Protein AF-A0A227J5S4-F1 (afdb_monomer_lite)

InterPro domains:
  IPR001633 EAL domain [PS50883] (60-110)
  IPR035919 EAL domain superfamily [G3DSA:3.20.20.450] (59-110)
  IPR035919 EAL domain superfamily [SSF141868] (64-110)

Structure (mmCIF, N/CA/C/O backbone):
data_AF-A0A227J5S4-F1
#
_entry.id   AF-A0A227J5S4-F1
#
loop_
_atom_site.group_PDB
_atom_site.id
_atom_site.type_symbol
_atom_site.label_atom_id
_atom_site.label_alt_id
_atom_site.label_comp_id
_atom_site.label_asym_id
_atom_site.label_entity_id
_atom_site.label_seq_id
_atom_site.pdbx_PDB_ins_code
_atom_site.Cartn_x
_atom_site.Cartn_y
_atom_site.Cartn_z
_atom_site.occupancy
_atom_site.B_iso_or_equiv
_atom_site.auth_seq_id
_atom_site.auth_comp_id
_atom_site.auth_asym_id
_atom_site.auth_atom_id
_atom_site.pdbx_PDB_model_num
ATOM 1 N N . GLU A 1 1 ? 28.861 -34.594 6.140 1.00 56.41 1 GLU A N 1
ATOM 2 C CA . GLU A 1 1 ? 28.699 -33.138 6.307 1.00 56.41 1 GLU A CA 1
ATOM 3 C C . GLU A 1 1 ? 27.246 -32.802 6.022 1.00 56.41 1 GLU A C 1
ATOM 5 O O . GLU A 1 1 ? 26.774 -33.111 4.934 1.00 56.41 1 GLU A O 1
ATOM 10 N N . GLU A 1 2 ? 26.506 -32.303 7.011 1.00 59.28 2 GLU A N 1
ATOM 11 C CA . GLU A 1 2 ? 25.131 -31.840 6.790 1.00 59.28 2 GLU A CA 1
ATOM 12 C C . GLU A 1 2 ? 25.182 -30.465 6.119 1.00 59.28 2 GLU A C 1
ATOM 14 O O . GLU A 1 2 ? 25.738 -29.514 6.669 1.00 59.28 2 GLU A O 1
ATOM 19 N N . GLY A 1 3 ? 24.655 -30.371 4.898 1.00 72.00 3 GLY A N 1
ATOM 20 C CA . GLY A 1 3 ? 24.579 -29.110 4.168 1.00 72.00 3 GLY A CA 1
ATOM 21 C C . GLY A 1 3 ? 23.604 -28.144 4.841 1.00 72.00 3 GLY A C 1
ATOM 22 O O . GLY A 1 3 ? 22.475 -28.513 5.160 1.00 72.00 3 GLY A O 1
ATOM 23 N N . GLN A 1 4 ? 24.027 -26.897 5.035 1.00 66.19 4 GLN A N 1
ATOM 24 C CA . GLN A 1 4 ? 23.171 -25.827 5.541 1.00 66.19 4 GLN A CA 1
ATOM 25 C C . GLN A 1 4 ? 22.477 -25.102 4.382 1.00 66.19 4 GLN A C 1
ATOM 27 O O . GLN A 1 4 ? 23.121 -24.682 3.419 1.00 66.19 4 GLN A O 1
ATOM 32 N N . TYR A 1 5 ? 21.162 -24.905 4.489 1.00 64.69 5 TYR A N 1
ATOM 33 C CA . TYR A 1 5 ? 20.423 -24.024 3.586 1.00 64.69 5 TYR A CA 1
ATOM 34 C C . TYR A 1 5 ? 20.748 -22.560 3.919 1.00 64.69 5 TYR A C 1
ATOM 36 O O . TYR A 1 5 ? 20.329 -22.049 4.954 1.00 64.69 5 TYR A O 1
ATOM 44 N N . LEU A 1 6 ? 21.473 -21.874 3.029 1.00 70.25 6 LEU A N 1
ATOM 45 C CA . LEU A 1 6 ? 21.892 -20.471 3.197 1.00 70.25 6 LEU A CA 1
ATOM 46 C C . LEU A 1 6 ? 20.798 -19.436 2.861 1.00 70.25 6 LEU A C 1
ATOM 48 O O . LEU A 1 6 ? 21.050 -18.235 2.901 1.00 70.25 6 LEU A O 1
ATOM 52 N N . GLY A 1 7 ? 19.572 -19.865 2.551 1.00 63.34 7 GLY A N 1
ATOM 53 C CA . GLY A 1 7 ? 18.464 -18.947 2.293 1.00 63.34 7 GLY A CA 1
ATOM 54 C C . GLY A 1 7 ? 17.111 -19.646 2.241 1.00 63.34 7 GLY A C 1
ATOM 55 O O . GLY A 1 7 ? 16.871 -20.475 1.371 1.00 63.34 7 GLY A O 1
ATOM 56 N N . SER A 1 8 ? 16.214 -19.288 3.159 1.00 68.94 8 SER A N 1
ATOM 57 C CA . SER A 1 8 ? 14.821 -19.762 3.203 1.00 68.94 8 SER A CA 1
ATOM 58 C C . SER A 1 8 ? 13.824 -18.753 2.621 1.00 68.94 8 SER A C 1
ATOM 60 O O . SER A 1 8 ? 12.641 -19.052 2.494 1.00 68.94 8 SER A O 1
ATOM 62 N N . ASN A 1 9 ? 14.304 -17.564 2.240 1.00 75.25 9 ASN A N 1
ATOM 63 C CA . ASN A 1 9 ? 13.478 -16.390 2.004 1.00 75.25 9 ASN A CA 1
ATOM 64 C C . ASN A 1 9 ? 13.863 -15.667 0.697 1.00 75.25 9 ASN A C 1
ATOM 66 O O . ASN A 1 9 ? 14.445 -14.584 0.728 1.00 75.25 9 ASN A O 1
ATOM 70 N N . ILE A 1 10 ? 13.503 -16.249 -0.452 1.00 85.19 10 ILE A N 1
ATOM 71 C CA . ILE A 1 10 ? 13.722 -15.663 -1.788 1.00 85.19 10 ILE A CA 1
ATOM 72 C C . ILE A 1 10 ? 12.452 -14.950 -2.258 1.00 85.19 10 ILE A C 1
ATOM 74 O O . ILE A 1 10 ? 11.361 -15.509 -2.163 1.00 85.19 10 ILE A O 1
ATOM 78 N N . SER A 1 11 ? 12.590 -13.733 -2.783 1.00 89.75 11 SER A N 1
ATOM 79 C CA . SER A 1 11 ? 11.506 -13.023 -3.470 1.00 89.75 11 SER A CA 1
ATOM 80 C C . SER A 1 11 ? 11.862 -12.780 -4.933 1.00 89.75 11 SER A C 1
ATOM 82 O O . SER A 1 11 ? 13.035 -12.622 -5.266 1.00 89.75 11 SER A O 1
ATOM 84 N N . ILE A 1 12 ? 10.860 -12.806 -5.811 1.00 90.50 12 ILE A N 1
ATOM 85 C CA . ILE A 1 12 ? 11.034 -12.746 -7.264 1.00 90.50 12 ILE A CA 1
ATOM 86 C C . ILE A 1 12 ? 10.110 -11.671 -7.839 1.00 90.50 12 ILE A C 1
ATOM 88 O O . ILE A 1 12 ? 8.899 -11.695 -7.627 1.00 90.50 12 ILE A O 1
ATOM 92 N N . GLY A 1 13 ? 10.684 -10.747 -8.608 1.00 90.75 13 GLY A N 1
ATOM 93 C CA . GLY A 1 13 ? 9.948 -9.774 -9.411 1.00 90.75 13 GLY A CA 1
ATOM 94 C C . GLY A 1 13 ? 10.073 -10.090 -10.895 1.00 90.75 13 GLY A C 1
ATOM 95 O O . GLY A 1 13 ? 11.184 -10.177 -11.412 1.00 90.75 13 GLY A O 1
ATOM 96 N N . LEU A 1 14 ? 8.948 -10.244 -11.587 1.00 90.62 14 LEU A N 1
ATOM 97 C CA . LEU A 1 14 ? 8.904 -10.564 -13.014 1.00 90.62 14 LEU A CA 1
ATOM 98 C C . LEU A 1 14 ? 8.311 -9.398 -13.797 1.00 90.62 14 LEU A C 1
ATOM 100 O O . LEU A 1 14 ? 7.218 -8.952 -13.477 1.00 90.62 14 LEU A O 1
ATOM 104 N N . TYR A 1 15 ? 8.970 -8.947 -14.863 1.00 91.38 15 TYR A N 1
ATOM 105 C CA . TYR A 1 15 ? 8.401 -7.976 -15.804 1.00 91.38 15 TYR A CA 1
ATOM 106 C C . TYR A 1 15 ? 8.321 -8.592 -17.212 1.00 91.38 15 TYR A C 1
ATOM 108 O O . TYR A 1 15 ? 9.241 -8.423 -18.007 1.00 91.38 15 TYR A O 1
ATOM 116 N N . PRO A 1 16 ? 7.261 -9.367 -17.513 1.00 84.81 16 PRO A N 1
ATOM 117 C CA . PRO A 1 16 ? 7.187 -10.155 -18.745 1.00 84.81 16 PRO A CA 1
ATOM 118 C C . PRO A 1 16 ? 6.803 -9.324 -19.976 1.00 84.81 16 PRO A C 1
ATOM 120 O O . PRO A 1 16 ? 7.264 -9.608 -21.077 1.00 84.81 16 PRO A O 1
ATOM 123 N N . CYS A 1 17 ? 5.968 -8.296 -19.803 1.00 82.00 17 CYS A N 1
ATOM 124 C CA . CYS A 1 17 ? 5.475 -7.461 -20.899 1.00 82.00 17 CYS A CA 1
ATOM 125 C C . CYS A 1 17 ? 6.300 -6.179 -21.000 1.00 82.00 17 CYS A C 1
ATOM 127 O O . CYS A 1 17 ? 5.846 -5.096 -20.620 1.00 82.00 17 CYS A O 1
ATOM 129 N N . ILE A 1 18 ? 7.536 -6.329 -21.467 1.00 83.50 18 ILE A N 1
ATOM 130 C CA . ILE A 1 18 ? 8.442 -5.209 -21.703 1.00 83.50 18 ILE A CA 1
ATOM 131 C C . ILE A 1 18 ? 7.874 -4.339 -22.826 1.00 83.50 18 ILE A C 1
ATOM 133 O O . ILE A 1 18 ? 7.601 -4.828 -23.920 1.00 83.50 18 ILE A O 1
ATOM 137 N N . ASP A 1 19 ? 7.708 -3.048 -22.550 1.00 84.44 19 ASP A N 1
ATOM 138 C CA . ASP A 1 19 ? 7.438 -2.066 -23.601 1.00 84.44 19 ASP A CA 1
ATOM 139 C C . ASP A 1 19 ? 8.743 -1.788 -24.371 1.00 84.44 19 ASP A C 1
ATOM 141 O O . ASP A 1 19 ? 9.733 -1.416 -23.729 1.00 84.44 19 ASP A O 1
ATOM 145 N N . PRO A 1 20 ? 8.771 -1.940 -25.708 1.00 84.62 20 PRO A N 1
ATOM 146 C CA . PRO A 1 20 ? 9.940 -1.619 -26.526 1.00 84.62 20 PRO A CA 1
ATOM 147 C C . PRO A 1 20 ? 10.400 -0.160 -26.417 1.00 84.62 20 PRO A C 1
ATOM 149 O O . PRO A 1 20 ? 11.537 0.141 -26.770 1.00 84.62 20 PRO A O 1
ATOM 152 N N . ALA A 1 21 ? 9.534 0.746 -25.952 1.00 90.38 21 ALA A N 1
ATOM 153 C CA . ALA A 1 21 ? 9.884 2.140 -25.716 1.00 90.38 21 ALA A CA 1
ATOM 154 C C . ALA A 1 21 ? 10.723 2.356 -24.441 1.00 90.38 21 ALA A C 1
ATOM 156 O O . ALA A 1 21 ? 11.317 3.424 -24.295 1.00 90.38 21 ALA A O 1
ATOM 157 N N . HIS A 1 22 ? 10.782 1.384 -23.521 1.00 89.19 22 HIS A N 1
ATOM 158 C CA . HIS A 1 22 ? 11.564 1.525 -22.293 1.00 89.19 22 HIS A CA 1
ATOM 159 C C . HIS A 1 22 ? 13.054 1.275 -22.523 1.00 89.19 22 HIS A C 1
ATOM 161 O O . HIS A 1 22 ? 13.459 0.338 -23.213 1.00 89.19 22 HIS A O 1
ATOM 167 N N . SER A 1 23 ? 13.886 2.063 -21.847 1.00 93.44 23 SER A N 1
ATOM 168 C CA . SER A 1 23 ? 15.327 1.802 -21.782 1.00 93.44 23 SER A CA 1
ATOM 169 C C . SER A 1 23 ? 15.647 0.572 -20.918 1.00 93.44 23 SER A C 1
ATOM 171 O O . SER A 1 23 ? 14.857 0.158 -20.064 1.00 93.44 23 SER A O 1
ATOM 173 N N . ALA A 1 24 ? 16.843 -0.001 -21.090 1.00 91.81 24 ALA A N 1
ATOM 174 C CA . ALA A 1 24 ? 17.309 -1.121 -20.267 1.00 91.81 24 ALA A CA 1
ATOM 175 C C . ALA A 1 24 ? 17.277 -0.795 -18.760 1.00 91.81 24 ALA A C 1
ATOM 177 O O . ALA A 1 24 ? 16.842 -1.621 -17.955 1.00 91.81 24 ALA A O 1
ATOM 178 N N . ASP A 1 25 ? 17.656 0.430 -18.386 1.00 93.06 25 ASP A N 1
ATOM 179 C CA . ASP A 1 25 ? 17.613 0.905 -17.000 1.00 93.06 25 ASP A CA 1
ATOM 180 C C . ASP A 1 25 ? 16.186 0.963 -16.440 1.00 93.06 25 ASP A C 1
ATOM 182 O O . ASP A 1 25 ? 15.946 0.602 -15.285 1.00 93.06 25 ASP A O 1
ATOM 186 N N . GLU A 1 26 ? 15.211 1.383 -17.249 1.00 90.12 26 GLU A N 1
ATOM 187 C CA . GLU A 1 26 ? 13.802 1.412 -16.846 1.00 90.12 26 GLU A CA 1
ATOM 188 C C . GLU A 1 26 ? 13.241 0.006 -16.635 1.00 90.12 26 GLU A C 1
ATOM 190 O O . GLU A 1 26 ? 12.538 -0.236 -15.650 1.00 90.12 26 GLU A O 1
ATOM 195 N N . ILE A 1 27 ? 13.582 -0.931 -17.522 1.00 90.81 27 ILE A N 1
ATOM 196 C CA . ILE A 1 27 ? 13.188 -2.340 -17.412 1.00 90.81 27 ILE A CA 1
ATOM 197 C C . ILE A 1 27 ? 13.746 -2.940 -16.118 1.00 90.81 27 ILE A C 1
ATOM 199 O O . ILE A 1 27 ? 12.994 -3.533 -15.338 1.00 90.81 27 ILE A O 1
ATOM 203 N N . LEU A 1 28 ? 15.041 -2.734 -15.850 1.00 91.12 28 LEU A N 1
ATOM 204 C CA . LEU A 1 28 ? 15.696 -3.203 -14.628 1.00 91.12 28 LEU A CA 1
ATOM 205 C C . LEU A 1 28 ? 15.071 -2.585 -13.376 1.00 91.12 28 LEU A C 1
ATOM 207 O O . LEU A 1 28 ? 14.770 -3.304 -12.423 1.00 91.12 28 LEU A O 1
ATOM 211 N N . ARG A 1 29 ? 14.803 -1.273 -13.383 1.00 89.62 29 ARG A N 1
ATOM 212 C CA . ARG A 1 29 ? 14.115 -0.598 -12.271 1.00 89.62 29 ARG A CA 1
ATOM 213 C C . ARG A 1 29 ? 12.740 -1.193 -12.000 1.00 89.62 29 ARG A C 1
ATOM 215 O O . ARG A 1 29 ? 12.399 -1.399 -10.836 1.00 89.62 29 ARG A O 1
ATOM 222 N N . LYS A 1 30 ? 11.948 -1.466 -13.039 1.00 89.62 30 LYS A N 1
ATOM 223 C CA . LYS A 1 30 ? 10.609 -2.059 -12.893 1.00 89.62 30 LYS A CA 1
ATOM 224 C C . LYS A 1 30 ? 10.679 -3.472 -12.321 1.00 89.62 30 LYS A C 1
ATOM 226 O O . LYS A 1 30 ? 9.954 -3.774 -11.371 1.00 89.62 30 LYS A O 1
ATOM 231 N N . ALA A 1 31 ? 11.584 -4.313 -12.820 1.00 91.06 31 ALA A N 1
ATOM 232 C CA . ALA A 1 31 ? 11.794 -5.660 -12.290 1.00 91.06 31 ALA A CA 1
ATOM 233 C C . ALA A 1 31 ? 12.263 -5.636 -10.821 1.00 91.06 31 ALA A C 1
ATOM 235 O O . ALA A 1 31 ? 11.696 -6.336 -9.981 1.00 91.06 31 ALA A O 1
ATOM 236 N N . ALA A 1 32 ? 13.227 -4.771 -10.487 1.00 90.69 32 ALA A N 1
ATOM 237 C CA . ALA A 1 32 ? 13.743 -4.617 -9.127 1.00 90.69 32 ALA A CA 1
ATOM 238 C C . ALA A 1 32 ? 12.669 -4.123 -8.145 1.00 90.69 32 ALA A C 1
ATOM 240 O O . ALA A 1 32 ? 12.495 -4.718 -7.083 1.00 90.69 32 ALA A O 1
ATOM 241 N N . ARG A 1 33 ? 11.887 -3.099 -8.520 1.00 90.31 33 ARG A N 1
ATOM 242 C CA . ARG A 1 33 ? 10.742 -2.620 -7.723 1.00 90.31 33 ARG A CA 1
ATOM 243 C C . ARG A 1 33 ? 9.723 -3.722 -7.482 1.00 90.31 33 ARG A C 1
ATOM 245 O O . ARG A 1 33 ? 9.256 -3.903 -6.367 1.00 90.31 33 ARG A O 1
ATOM 252 N N . THR A 1 34 ? 9.408 -4.495 -8.512 1.00 91.00 34 THR A N 1
ATOM 253 C CA . THR A 1 34 ? 8.469 -5.617 -8.396 1.00 91.00 34 THR A CA 1
ATOM 254 C C . THR A 1 34 ? 8.995 -6.689 -7.440 1.00 91.00 34 THR A C 1
ATOM 256 O O . THR A 1 34 ? 8.232 -7.239 -6.654 1.00 91.00 34 THR A O 1
ATOM 259 N N . CYS A 1 35 ? 10.305 -6.947 -7.456 1.00 91.69 35 CYS A N 1
ATOM 260 C CA . CYS A 1 35 ? 10.953 -7.886 -6.544 1.00 91.69 35 CYS A CA 1
ATOM 261 C C . CYS A 1 35 ? 10.895 -7.401 -5.089 1.00 91.69 35 CYS A C 1
ATOM 263 O O . CYS A 1 35 ? 10.493 -8.157 -4.207 1.00 91.69 35 CYS A O 1
ATOM 265 N N . GLN A 1 36 ? 11.221 -6.127 -4.851 1.00 90.06 36 GLN A N 1
ATOM 266 C CA . GLN A 1 36 ? 11.112 -5.514 -3.528 1.00 90.06 36 GLN A CA 1
ATOM 267 C C . GLN A 1 36 ? 9.655 -5.496 -3.041 1.00 90.06 36 GLN A C 1
ATOM 269 O O . GLN A 1 36 ? 9.376 -5.846 -1.903 1.00 90.06 36 GLN A O 1
ATOM 274 N N . TYR A 1 37 ? 8.693 -5.186 -3.911 1.00 89.56 37 TYR A N 1
ATOM 275 C CA . TYR A 1 37 ? 7.277 -5.288 -3.561 1.00 89.56 37 TYR A CA 1
ATOM 276 C C . TYR A 1 37 ? 6.906 -6.710 -3.106 1.00 89.56 37 TYR A C 1
ATOM 278 O O . TYR A 1 37 ? 6.205 -6.867 -2.109 1.00 89.56 37 TYR A O 1
ATOM 286 N N . ALA A 1 38 ? 7.420 -7.743 -3.784 1.00 90.31 38 ALA A N 1
ATOM 287 C CA . ALA A 1 38 ? 7.199 -9.144 -3.429 1.00 90.31 38 ALA A CA 1
ATOM 288 C C . ALA A 1 38 ? 7.875 -9.570 -2.111 1.00 90.31 38 ALA A C 1
ATOM 290 O O . ALA A 1 38 ? 7.409 -10.511 -1.476 1.00 90.31 38 ALA A O 1
ATOM 291 N N . SER A 1 39 ? 8.974 -8.934 -1.682 1.00 87.56 39 SER A N 1
ATOM 292 C CA . SER A 1 39 ? 9.577 -9.222 -0.367 1.00 87.56 39 SER A CA 1
ATOM 293 C C . SER A 1 39 ? 8.770 -8.669 0.796 1.00 87.56 39 SER A C 1
ATOM 295 O O . SER A 1 39 ? 8.793 -9.251 1.874 1.00 87.56 39 SER A O 1
ATOM 297 N N . GLU A 1 40 ? 8.033 -7.590 0.557 1.00 85.75 40 GLU A N 1
ATOM 298 C CA . GLU A 1 40 ? 7.175 -6.941 1.551 1.00 85.75 40 GLU A CA 1
ATOM 299 C C . GLU A 1 40 ? 5.805 -7.633 1.676 1.00 85.75 40 GLU A C 1
ATOM 301 O O . GLU A 1 40 ? 5.081 -7.441 2.654 1.00 85.75 40 GLU A O 1
ATOM 306 N N . GLN A 1 41 ? 5.436 -8.481 0.708 1.00 81.25 41 GLN A N 1
ATOM 307 C CA . GLN A 1 41 ? 4.239 -9.312 0.807 1.00 81.25 41 GLN A CA 1
ATOM 308 C C . GLN A 1 41 ? 4.527 -10.579 1.630 1.00 81.25 41 GLN A C 1
ATOM 310 O O . GLN A 1 41 ? 5.322 -11.432 1.247 1.00 81.25 41 GLN A O 1
ATOM 315 N N . ASN A 1 42 ? 3.813 -10.756 2.746 1.00 68.06 42 ASN A N 1
ATOM 316 C CA . ASN A 1 42 ? 4.014 -11.893 3.661 1.00 68.06 42 ASN A CA 1
ATOM 317 C C . ASN A 1 42 ? 3.621 -13.271 3.087 1.00 68.06 42 ASN A C 1
ATOM 319 O O . ASN A 1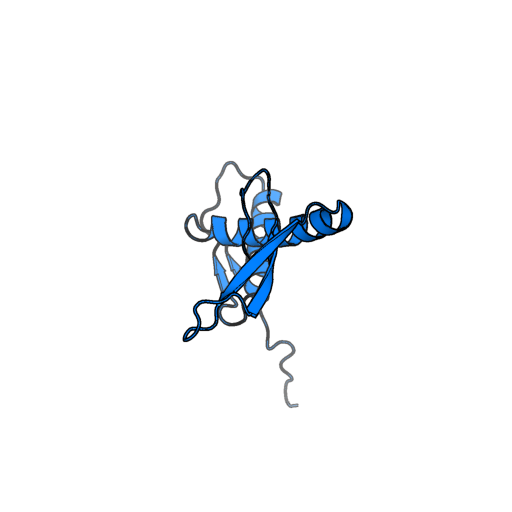 42 ? 4.059 -14.292 3.612 1.00 68.06 42 ASN A O 1
ATOM 323 N N . LYS A 1 43 ? 2.757 -13.325 2.062 1.00 67.06 43 LYS A N 1
ATOM 324 C CA . LYS A 1 43 ? 2.219 -14.585 1.504 1.00 67.06 43 LYS A CA 1
ATOM 325 C C . LYS A 1 43 ? 2.736 -14.895 0.101 1.00 67.06 43 LYS A C 1
ATOM 327 O O . LYS A 1 43 ? 3.054 -16.046 -0.179 1.00 67.06 43 LYS A O 1
ATOM 332 N N . ASP A 1 44 ? 2.873 -13.871 -0.738 1.00 69.25 44 ASP A N 1
ATOM 333 C CA . ASP A 1 44 ? 3.192 -14.016 -2.158 1.00 69.25 44 ASP A CA 1
ATOM 334 C C . ASP A 1 44 ? 4.561 -13.413 -2.463 1.00 69.25 44 ASP A C 1
ATOM 336 O O . ASP A 1 44 ? 4.702 -12.239 -2.800 1.00 69.25 44 ASP A O 1
ATOM 340 N N . ARG A 1 45 ? 5.594 -14.251 -2.368 1.00 82.00 45 ARG A N 1
ATOM 341 C CA . ARG A 1 45 ? 6.988 -13.851 -2.612 1.00 82.00 45 ARG A CA 1
ATOM 342 C C . ARG A 1 45 ? 7.351 -13.744 -4.091 1.00 82.00 45 ARG A C 1
ATOM 344 O O . ARG A 1 45 ? 8.515 -13.558 -4.435 1.00 82.00 45 ARG A O 1
ATOM 351 N N . ILE A 1 46 ? 6.366 -13.869 -4.971 1.00 88.31 46 ILE A N 1
ATOM 352 C CA . ILE A 1 46 ? 6.509 -13.679 -6.409 1.00 88.31 46 ILE A CA 1
ATOM 353 C C . ILE A 1 46 ? 5.514 -12.602 -6.819 1.00 88.31 46 ILE A C 1
ATOM 355 O O . ILE A 1 46 ? 4.311 -12.772 -6.635 1.00 88.31 46 ILE A O 1
ATOM 359 N N . ALA A 1 47 ? 6.004 -11.520 -7.416 1.00 89.19 47 ALA A N 1
ATOM 360 C CA . ALA A 1 47 ? 5.159 -10.499 -8.017 1.00 89.19 47 ALA A CA 1
ATOM 361 C C . ALA A 1 47 ? 5.472 -10.355 -9.504 1.00 89.19 47 ALA A C 1
ATOM 363 O O . ALA A 1 47 ? 6.617 -10.458 -9.946 1.00 89.19 47 ALA A O 1
ATOM 364 N N . ILE A 1 48 ? 4.428 -10.100 -10.286 1.00 89.75 48 ILE A N 1
ATOM 365 C CA . ILE A 1 48 ? 4.519 -9.879 -11.726 1.00 89.75 48 ILE A CA 1
ATOM 366 C C . ILE A 1 48 ? 4.120 -8.434 -11.985 1.00 89.75 48 ILE A C 1
ATOM 368 O O . ILE A 1 48 ? 3.056 -8.014 -11.543 1.00 89.75 48 ILE A O 1
ATOM 372 N N . TYR A 1 49 ? 4.933 -7.685 -12.717 1.00 87.19 49 TYR A N 1
ATOM 373 C CA . TYR A 1 49 ? 4.611 -6.362 -13.226 1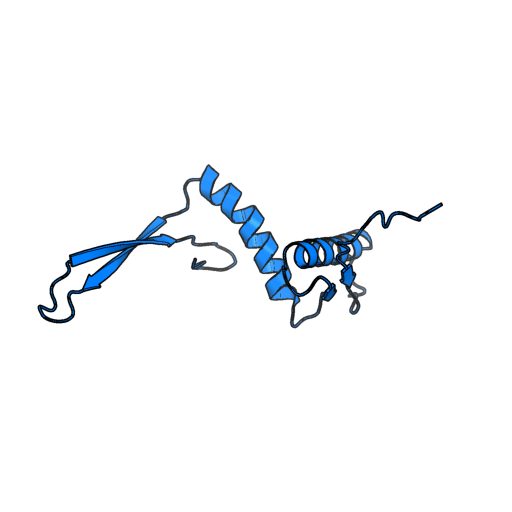.00 87.19 49 TYR A CA 1
ATOM 374 C C . TYR A 1 49 ? 3.790 -6.515 -14.508 1.00 87.19 49 TYR A C 1
ATOM 376 O O . TYR A 1 49 ? 4.312 -6.796 -15.586 1.00 87.19 49 TYR A O 1
ATOM 384 N N . SER A 1 50 ? 2.476 -6.379 -14.369 1.00 85.75 50 SER A N 1
ATOM 385 C CA . SER A 1 50 ? 1.489 -6.472 -15.446 1.00 85.75 50 SER A CA 1
ATOM 386 C C . SER A 1 50 ? 0.540 -5.281 -15.362 1.00 85.75 50 SER A C 1
ATOM 388 O O . SER A 1 50 ? 0.455 -4.663 -14.307 1.00 85.75 50 SER A O 1
ATOM 390 N N . GLN A 1 51 ? -0.251 -4.998 -16.400 1.00 80.25 51 GLN A N 1
ATOM 391 C CA . GLN A 1 51 ? -1.246 -3.912 -16.341 1.00 80.25 51 GLN A CA 1
ATOM 392 C C . GLN A 1 51 ? -2.180 -4.009 -15.119 1.00 80.25 51 GLN A C 1
ATOM 394 O O . GLN A 1 51 ? -2.568 -2.997 -14.545 1.00 80.25 51 GLN A O 1
ATOM 399 N N . ARG A 1 52 ? -2.503 -5.231 -14.674 1.00 81.31 52 ARG A N 1
ATOM 400 C CA . ARG A 1 52 ? -3.385 -5.462 -13.521 1.00 81.31 52 ARG A CA 1
ATOM 401 C C . ARG A 1 52 ? -2.721 -5.143 -12.177 1.00 81.31 52 ARG A C 1
ATOM 403 O O . ARG A 1 52 ? -3.407 -4.761 -11.236 1.00 81.31 52 ARG A O 1
ATOM 410 N N . THR A 1 53 ? -1.411 -5.335 -12.071 1.00 82.50 53 THR A N 1
ATOM 411 C CA . THR A 1 53 ? -0.642 -5.245 -10.815 1.00 82.50 53 THR A CA 1
ATOM 412 C C . THR A 1 53 ? 0.238 -4.001 -10.744 1.00 82.50 53 THR A C 1
ATOM 414 O O . THR A 1 53 ? 0.624 -3.592 -9.653 1.00 82.50 53 THR A O 1
ATOM 417 N N . GLN A 1 54 ? 0.501 -3.365 -11.884 1.00 85.31 54 GLN A N 1
ATOM 418 C CA . GLN A 1 54 ? 1.305 -2.157 -12.025 1.00 85.31 54 GLN A CA 1
ATOM 419 C C . GLN A 1 54 ? 0.834 -1.064 -11.067 1.00 85.31 54 GLN A C 1
ATOM 421 O O . GLN A 1 54 ? 1.629 -0.558 -10.284 1.00 85.31 54 GLN A O 1
ATOM 426 N N . HIS A 1 55 ? -0.469 -0.771 -11.049 1.00 85.06 55 HIS A N 1
ATOM 427 C CA . HIS A 1 55 ? -1.025 0.243 -10.154 1.00 85.06 55 HIS A CA 1
ATOM 428 C C . HIS A 1 55 ? -0.774 -0.056 -8.672 1.00 85.06 55 HIS A C 1
ATOM 430 O O . HIS A 1 55 ? -0.548 0.874 -7.905 1.00 85.06 55 HIS A O 1
ATOM 436 N N . ALA A 1 56 ? -0.801 -1.325 -8.257 1.00 84.62 56 ALA A N 1
ATOM 437 C CA . ALA A 1 56 ? -0.554 -1.701 -6.867 1.00 84.62 56 ALA A CA 1
ATOM 438 C C . ALA A 1 56 ? 0.927 -1.537 -6.493 1.00 84.62 56 ALA A C 1
ATOM 440 O O . ALA A 1 56 ? 1.228 -0.960 -5.449 1.00 84.62 56 ALA A O 1
ATOM 441 N N . VAL A 1 57 ? 1.837 -1.983 -7.367 1.00 85.44 57 VAL A N 1
ATOM 442 C CA . VAL A 1 57 ? 3.291 -1.840 -7.185 1.00 85.44 57 VAL A CA 1
ATOM 443 C C . VAL A 1 57 ? 3.683 -0.362 -7.161 1.00 85.44 57 VAL A C 1
ATOM 445 O O . VAL A 1 57 ? 4.347 0.088 -6.230 1.00 85.44 57 VAL A O 1
ATOM 448 N N . ASP A 1 58 ? 3.229 0.418 -8.143 1.00 87.06 58 ASP A N 1
ATOM 449 C CA . ASP A 1 58 ? 3.555 1.841 -8.246 1.00 87.06 58 ASP A CA 1
ATOM 450 C C . ASP A 1 58 ? 2.964 2.631 -7.064 1.00 87.06 58 ASP A C 1
ATOM 452 O O . ASP A 1 58 ? 3.660 3.452 -6.463 1.00 87.06 58 ASP A O 1
ATOM 456 N N . ARG A 1 59 ? 1.719 2.332 -6.654 1.00 86.56 59 ARG A N 1
ATOM 457 C CA . ARG A 1 59 ? 1.094 2.940 -5.467 1.00 86.56 59 ARG A CA 1
ATOM 458 C C . ARG A 1 59 ? 1.861 2.620 -4.185 1.00 86.56 59 ARG A C 1
ATOM 460 O O . ARG A 1 59 ? 1.993 3.509 -3.349 1.00 86.56 59 ARG A O 1
ATOM 467 N N . TYR A 1 60 ? 2.350 1.391 -4.016 1.00 87.62 60 TYR A N 1
ATOM 468 C CA . TYR A 1 60 ? 3.111 0.995 -2.828 1.00 87.62 60 TYR A CA 1
ATOM 469 C C . TYR A 1 60 ? 4.353 1.877 -2.648 1.00 87.62 60 TYR A C 1
ATOM 471 O O . TYR A 1 60 ? 4.502 2.529 -1.615 1.00 87.62 60 TYR A O 1
ATOM 479 N N . PHE A 1 61 ? 5.181 1.992 -3.690 1.00 86.69 61 PHE A N 1
ATOM 480 C CA . PHE A 1 61 ? 6.384 2.829 -3.645 1.00 86.69 61 PHE A CA 1
ATOM 481 C C . PHE A 1 61 ? 6.072 4.321 -3.558 1.00 86.69 61 PHE A C 1
ATOM 483 O O . PHE A 1 61 ? 6.789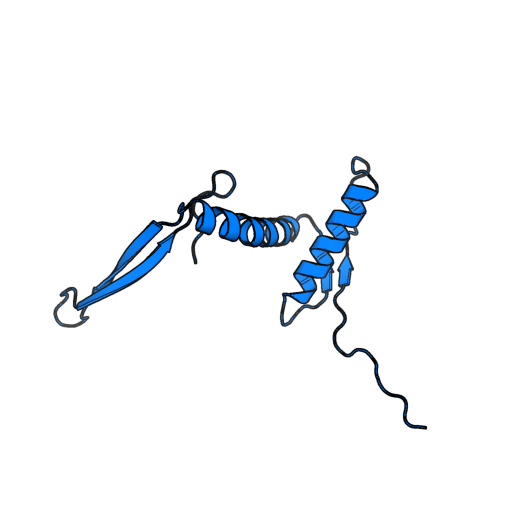 5.061 -2.884 1.00 86.69 61 PHE A O 1
ATOM 490 N N . PHE A 1 62 ? 5.000 4.774 -4.215 1.00 88.81 62 PHE A N 1
ATOM 491 C CA . PHE A 1 62 ? 4.540 6.152 -4.081 1.00 88.81 62 PHE A CA 1
ATOM 492 C C . PHE A 1 62 ? 4.213 6.485 -2.620 1.00 88.81 62 PHE A C 1
ATOM 494 O O . PHE A 1 62 ? 4.643 7.520 -2.110 1.00 88.81 62 PHE A O 1
ATOM 501 N N . ILE A 1 63 ? 3.460 5.614 -1.942 1.00 88.81 63 ILE A N 1
ATOM 502 C CA . ILE A 1 63 ? 3.074 5.820 -0.544 1.00 88.81 63 ILE A CA 1
ATOM 503 C C . ILE A 1 63 ? 4.302 5.777 0.362 1.00 88.81 63 ILE A C 1
ATOM 505 O O . ILE A 1 63 ? 4.466 6.678 1.181 1.00 88.81 63 ILE A O 1
ATOM 509 N N . GLU A 1 64 ? 5.180 4.788 0.190 1.00 87.44 64 GLU A N 1
ATOM 510 C CA . GLU A 1 64 ? 6.410 4.641 0.977 1.00 87.44 64 GLU A CA 1
ATOM 511 C C . GLU A 1 64 ? 7.277 5.911 0.915 1.00 87.44 64 GLU A C 1
ATOM 513 O O . GLU A 1 64 ? 7.630 6.494 1.944 1.00 87.44 64 GLU A O 1
ATOM 518 N N . GLN A 1 65 ? 7.572 6.396 -0.294 1.00 86.88 65 GLN A N 1
ATOM 519 C CA . GLN A 1 65 ? 8.400 7.588 -0.483 1.00 86.88 65 GLN A CA 1
ATOM 520 C C . GLN A 1 65 ? 7.672 8.865 -0.056 1.00 86.88 65 GLN A C 1
ATOM 522 O O . GLN A 1 65 ? 8.258 9.761 0.560 1.00 86.88 65 GLN A O 1
ATOM 527 N N . GLY A 1 66 ? 6.387 8.964 -0.387 1.00 89.62 66 GLY A N 1
ATOM 528 C CA . GLY A 1 66 ? 5.606 10.164 -0.145 1.00 89.62 66 GLY A CA 1
ATOM 529 C C . GLY A 1 66 ? 5.264 10.378 1.327 1.00 89.62 66 GLY A C 1
ATOM 530 O O . GLY A 1 66 ? 5.280 11.526 1.765 1.00 89.62 66 GLY A O 1
ATOM 531 N N . LEU A 1 67 ? 5.055 9.318 2.117 1.00 88.56 67 LEU A N 1
ATOM 532 C CA . LEU A 1 67 ? 4.818 9.436 3.561 1.00 88.56 67 LEU A CA 1
ATOM 533 C C . LEU A 1 67 ? 6.014 10.047 4.288 1.00 88.56 67 LEU A C 1
ATOM 535 O O . LEU A 1 67 ? 5.827 10.925 5.130 1.00 88.56 67 LEU A O 1
ATOM 539 N N . LYS A 1 68 ? 7.242 9.654 3.925 1.00 88.38 68 LYS A N 1
ATOM 540 C CA . LYS A 1 68 ?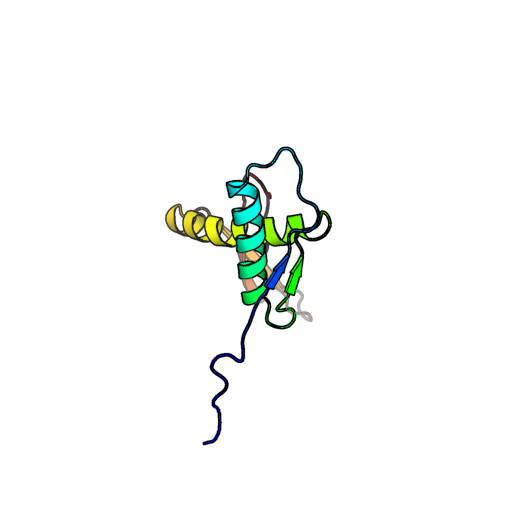 8.453 10.257 4.495 1.00 88.38 68 LYS A CA 1
ATOM 541 C C . LYS A 1 68 ? 8.485 11.767 4.246 1.00 88.38 68 LYS A C 1
ATOM 543 O O . LYS A 1 68 ? 8.656 12.545 5.181 1.00 88.38 68 LYS A O 1
ATOM 548 N N . SER A 1 69 ? 8.221 12.189 3.007 1.00 89.62 69 SER A N 1
ATOM 549 C CA . SER A 1 69 ? 8.157 13.618 2.677 1.00 89.62 69 SER A CA 1
ATOM 550 C C . SER A 1 69 ? 6.983 14.329 3.359 1.00 89.62 69 SER A C 1
ATOM 552 O O . SER A 1 69 ? 7.116 15.486 3.752 1.00 89.62 69 SER A O 1
ATOM 554 N N . ALA A 1 70 ? 5.838 13.659 3.513 1.00 90.50 70 ALA A N 1
ATOM 555 C CA . ALA A 1 70 ? 4.656 14.219 4.158 1.00 90.50 70 ALA A CA 1
ATOM 556 C C . ALA A 1 70 ? 4.874 14.480 5.653 1.00 90.50 70 ALA A C 1
ATOM 558 O O . ALA A 1 70 ? 4.363 15.471 6.175 1.00 90.50 70 ALA A O 1
ATOM 559 N N . LEU A 1 71 ? 5.654 13.627 6.324 1.00 90.00 71 LEU A N 1
ATOM 560 C CA . LEU A 1 71 ? 6.087 13.833 7.705 1.00 90.00 71 LEU A CA 1
ATOM 561 C C . LEU A 1 71 ? 7.030 15.035 7.816 1.00 90.00 71 LEU A C 1
ATOM 563 O O . LEU A 1 71 ? 6.776 15.935 8.612 1.00 90.00 71 LEU A O 1
ATOM 567 N N . GLU A 1 72 ? 8.070 15.088 6.978 1.00 92.25 72 GLU A N 1
ATOM 568 C CA . GLU A 1 72 ? 9.048 16.188 6.965 1.00 92.25 72 GLU A CA 1
ATOM 569 C C . GLU A 1 72 ? 8.392 17.549 6.687 1.00 92.25 72 GLU A C 1
ATOM 571 O O . GLU A 1 72 ? 8.730 18.550 7.313 1.00 92.25 72 GLU A O 1
ATOM 576 N N . LYS A 1 73 ? 7.426 17.586 5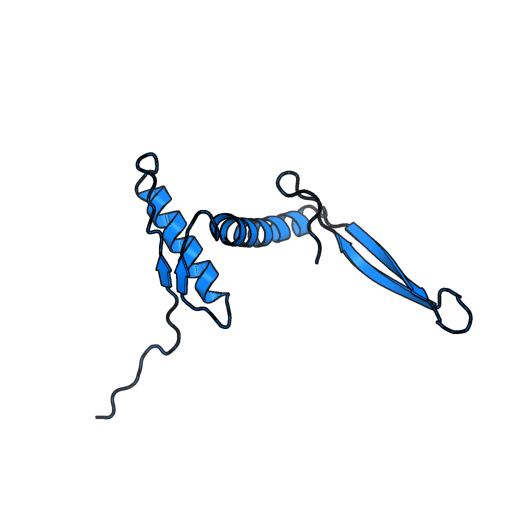.763 1.00 92.31 73 LYS A N 1
ATOM 577 C CA . LYS A 1 73 ? 6.711 18.807 5.356 1.00 92.31 73 LYS A CA 1
ATOM 578 C C . LYS A 1 73 ? 5.438 19.074 6.158 1.00 92.31 73 LYS A C 1
ATOM 580 O O . LYS A 1 73 ? 4.727 20.022 5.838 1.00 92.31 73 LYS A O 1
ATOM 585 N N . GLN A 1 74 ? 5.128 18.235 7.148 1.00 90.81 74 GLN A N 1
ATOM 586 C CA . GLN A 1 74 ? 3.930 18.344 7.986 1.00 90.81 74 GLN A CA 1
ATOM 587 C C . GLN A 1 74 ? 2.624 18.468 7.178 1.00 90.81 74 GLN A C 1
ATOM 589 O O . GLN A 1 74 ? 1.723 19.226 7.523 1.00 90.81 74 GLN A O 1
ATOM 594 N N . THR A 1 75 ? 2.501 17.713 6.083 1.00 90.88 75 THR A N 1
ATOM 595 C CA . THR A 1 75 ? 1.316 17.745 5.201 1.00 90.88 75 THR A CA 1
ATOM 596 C C . THR A 1 75 ? 0.266 16.692 5.559 1.00 90.88 75 THR A C 1
ATOM 598 O O . THR A 1 75 ? -0.666 16.453 4.788 1.00 90.88 75 THR A O 1
ATOM 601 N N . LEU A 1 76 ? 0.440 16.008 6.688 1.00 92.31 76 LEU A N 1
ATOM 602 C CA . LEU A 1 76 ? -0.563 15.113 7.250 1.00 92.31 76 LEU A CA 1
ATOM 603 C C . LEU A 1 76 ? -1.582 15.930 8.047 1.00 92.31 76 LEU A C 1
ATOM 605 O O . LEU A 1 76 ? -1.242 16.909 8.703 1.00 92.31 76 LEU A O 1
ATOM 609 N N . SER A 1 77 ? -2.839 15.510 8.005 1.00 92.62 77 SER A N 1
ATOM 610 C CA . SER A 1 77 ? -3.927 16.101 8.788 1.00 92.62 77 SER A CA 1
ATOM 611 C C . SER A 1 77 ? -4.662 15.016 9.567 1.00 92.62 77 SER A C 1
ATOM 613 O O . SER A 1 77 ? -4.471 13.830 9.309 1.00 92.62 77 SER A O 1
ATOM 615 N N . VAL A 1 78 ? -5.497 15.398 10.533 1.00 93.31 78 VAL A N 1
ATOM 616 C CA . VAL A 1 78 ? -6.295 14.456 11.330 1.00 93.31 78 VAL A CA 1
ATOM 617 C C . VAL A 1 78 ? -7.772 14.781 11.150 1.00 93.31 78 VAL A C 1
ATOM 619 O O . VAL A 1 78 ? -8.179 15.937 11.256 1.00 93.31 78 VAL A O 1
ATOM 622 N N . LYS A 1 79 ? -8.576 13.754 10.867 1.00 94.19 79 LYS A N 1
ATOM 623 C CA . LYS A 1 79 ? -10.040 13.803 10.950 1.00 94.19 79 LYS A CA 1
ATOM 624 C C . LYS A 1 79 ? -10.502 13.037 12.183 1.00 94.19 79 LYS A C 1
ATOM 626 O O . LYS A 1 79 ? -9.821 12.119 12.624 1.00 94.19 79 LYS A O 1
ATOM 631 N N . PHE A 1 80 ? -11.673 13.393 12.698 1.00 96.00 80 PHE A N 1
ATOM 632 C CA . PHE A 1 80 ? -12.251 12.769 13.884 1.00 96.00 80 PHE A CA 1
ATOM 633 C C . PHE A 1 80 ? -13.548 12.061 13.516 1.00 96.00 80 PHE A C 1
ATOM 635 O O . PHE A 1 80 ? -14.464 12.691 12.985 1.00 96.00 80 PHE A O 1
ATOM 642 N N . GLN A 1 81 ? -13.618 10.758 13.778 1.00 96.44 81 GLN A N 1
ATOM 643 C CA . GLN A 1 81 ? -14.838 9.976 13.604 1.00 96.44 81 GLN A CA 1
ATOM 644 C C . GLN A 1 81 ? -15.518 9.793 14.968 1.00 96.44 81 GLN A C 1
ATOM 646 O O . GLN A 1 81 ? -14.889 9.251 15.875 1.00 96.44 81 GLN A O 1
ATOM 651 N N . PRO A 1 82 ? -16.766 10.260 15.159 1.00 96.94 82 PRO A N 1
ATOM 652 C CA . PRO A 1 82 ? -17.448 10.135 16.441 1.00 96.94 82 PRO A CA 1
ATOM 653 C C . PRO A 1 82 ? -17.802 8.676 16.742 1.00 96.94 82 PRO A C 1
ATOM 655 O O . PRO A 1 82 ? -18.287 7.948 15.875 1.00 96.94 82 PRO A O 1
ATOM 658 N N . ILE A 1 83 ? -17.611 8.280 17.998 1.00 97.81 83 ILE A N 1
ATOM 659 C CA . ILE A 1 83 ? -18.080 7.014 18.559 1.00 97.81 83 ILE A CA 1
ATOM 660 C C . ILE A 1 83 ? -19.332 7.327 19.377 1.00 97.81 83 ILE A C 1
ATOM 662 O O . ILE A 1 83 ? -19.312 8.186 20.261 1.00 97.81 83 ILE A O 1
ATOM 666 N N . ILE A 1 84 ? -20.433 6.651 19.051 1.00 98.00 84 ILE A N 1
ATOM 667 C CA . ILE A 1 84 ? -21.764 6.933 19.598 1.00 98.00 84 ILE A CA 1
ATOM 668 C C . ILE A 1 84 ? -22.176 5.823 20.563 1.00 98.00 84 ILE A C 1
ATOM 670 O O . ILE A 1 84 ? -22.029 4.637 20.263 1.00 98.00 84 ILE A O 1
ATOM 674 N N . ASN A 1 85 ? -22.740 6.193 21.712 1.00 98.00 85 ASN A N 1
ATOM 675 C CA . ASN A 1 85 ? -23.416 5.239 22.581 1.00 98.00 85 ASN A CA 1
ATOM 676 C C . ASN A 1 85 ? -24.696 4.740 21.897 1.00 98.00 85 ASN A C 1
ATOM 678 O O . ASN A 1 85 ? -25.624 5.511 21.670 1.00 98.00 85 ASN A O 1
ATOM 682 N N . ALA A 1 86 ? -24.783 3.439 21.618 1.00 96.69 86 ALA A N 1
ATOM 683 C CA . ALA A 1 86 ? -25.914 2.866 20.887 1.00 96.69 86 ALA A CA 1
ATOM 684 C C . ALA A 1 86 ? -27.277 2.993 21.603 1.00 96.69 86 ALA A C 1
ATOM 686 O O . ALA A 1 86 ? -28.310 2.893 20.950 1.00 96.69 86 ALA A O 1
ATOM 687 N N . LYS A 1 87 ? -27.299 3.190 22.931 1.00 97.44 87 LYS A N 1
ATOM 688 C CA . LYS A 1 87 ? -28.536 3.338 23.717 1.00 97.44 87 LYS A CA 1
ATOM 689 C C . LYS A 1 87 ? -28.963 4.795 23.866 1.00 97.44 87 LYS A C 1
ATOM 691 O O . LYS A 1 87 ? -30.140 5.085 23.693 1.00 97.44 87 LYS A O 1
ATOM 696 N N . SER A 1 88 ? -28.036 5.696 24.208 1.00 96.69 88 SER A N 1
ATOM 697 C CA . SER A 1 88 ? -28.361 7.118 24.415 1.00 96.69 88 SER A CA 1
ATOM 698 C C . SER A 1 88 ? -28.279 7.957 23.139 1.00 96.69 88 SER A C 1
ATOM 700 O O . SER A 1 88 ? -28.791 9.068 23.116 1.00 96.69 88 SER A O 1
ATOM 702 N N . SER A 1 89 ? -27.674 7.433 22.066 1.00 95.94 89 SER A N 1
ATOM 703 C CA . SER A 1 89 ? -27.351 8.175 20.835 1.00 95.94 89 SER A CA 1
ATOM 704 C C . SER A 1 89 ? -26.434 9.386 21.050 1.00 95.94 89 SER A C 1
ATOM 706 O O . SER A 1 89 ? -26.291 10.229 20.167 1.00 95.94 89 SER A O 1
ATOM 708 N N . GLU A 1 90 ? -25.775 9.465 22.204 1.00 97.88 90 GLU A N 1
ATOM 709 C CA . GLU A 1 90 ? -24.835 10.535 22.521 1.00 97.88 90 GLU A CA 1
ATOM 710 C C . GLU A 1 90 ? -23.421 10.184 22.059 1.00 97.88 90 GLU A C 1
ATOM 712 O O . GLU A 1 90 ? -23.005 9.020 22.062 1.00 97.88 90 GLU A O 1
ATOM 717 N N . VAL A 1 91 ? -22.661 11.214 21.687 1.00 97.69 91 VAL A N 1
ATOM 718 C CA . VAL A 1 91 ? -21.237 11.080 21.371 1.00 97.69 91 VAL A CA 1
ATOM 719 C C . VAL A 1 91 ? -20.469 10.803 22.662 1.00 97.69 91 VAL A C 1
ATOM 721 O O . VAL A 1 91 ? -20.517 11.605 23.590 1.00 97.69 91 VAL A O 1
ATOM 724 N N . VAL A 1 92 ? -19.737 9.688 22.712 1.00 97.38 92 VAL A N 1
ATOM 725 C CA . VAL A 1 92 ? -18.928 9.305 23.886 1.00 97.38 92 VAL A CA 1
ATOM 726 C C . VAL A 1 92 ? -17.447 9.611 23.713 1.00 97.38 92 VAL A C 1
ATOM 728 O O . VAL A 1 92 ? -16.756 9.895 24.688 1.00 97.38 92 VAL A O 1
ATOM 731 N N . SER A 1 93 ? -16.944 9.548 22.483 1.00 97.75 93 SER A N 1
ATOM 732 C CA . SER A 1 93 ? -15.542 9.807 22.159 1.00 97.75 93 SER A CA 1
ATOM 733 C C . SER A 1 93 ? -15.363 9.991 20.652 1.00 97.75 93 SER A C 1
ATOM 735 O O . SER A 1 93 ? -16.330 9.965 19.887 1.00 97.75 93 SER A O 1
ATOM 737 N N . PHE A 1 94 ? -14.118 10.186 20.221 1.00 97.94 94 PHE A N 1
ATOM 738 C CA . PHE A 1 94 ? -13.747 10.276 18.816 1.00 97.94 94 PHE A CA 1
ATOM 739 C C . PHE A 1 94 ? -12.528 9.401 18.530 1.00 97.94 94 PHE A C 1
ATOM 741 O O . PHE A 1 94 ? -11.587 9.361 19.321 1.00 97.94 94 PHE A O 1
ATOM 748 N N . GLU A 1 95 ? -12.530 8.755 17.370 1.00 97.19 95 GLU A N 1
ATOM 749 C CA . GLU A 1 95 ? -11.345 8.140 16.786 1.00 97.19 95 GLU A CA 1
ATOM 750 C C . GLU A 1 95 ? -10.579 9.182 15.962 1.00 97.19 95 GLU A C 1
ATOM 752 O O . GLU A 1 95 ? -11.146 9.845 15.087 1.00 97.19 95 GLU A O 1
ATOM 757 N N . SER A 1 96 ? -9.285 9.326 16.245 1.00 94.94 96 SER A N 1
ATOM 758 C CA . SER A 1 96 ? -8.374 10.183 15.484 1.00 94.94 96 SER A CA 1
ATOM 759 C C . SER A 1 96 ? -7.844 9.426 14.274 1.00 94.94 96 SER A C 1
ATOM 761 O O . SER A 1 96 ? -7.118 8.446 14.414 1.00 94.94 96 SER A O 1
ATOM 763 N N . LEU A 1 97 ? -8.160 9.912 13.079 1.00 94.00 97 LEU A N 1
ATOM 764 C CA . LEU A 1 97 ? -7.825 9.256 11.827 1.00 94.00 97 LEU A CA 1
ATOM 765 C C . LEU A 1 97 ? -6.915 10.147 10.977 1.00 94.00 97 LEU A C 1
ATOM 767 O O . LEU A 1 97 ? -7.337 11.193 10.472 1.00 94.00 97 LEU A O 1
ATOM 771 N N . VAL A 1 98 ? -5.666 9.717 10.787 1.00 92.00 98 VAL A N 1
ATOM 772 C CA . VAL A 1 98 ? -4.681 10.434 9.962 1.00 92.00 98 VAL A CA 1
ATOM 773 C C . VAL A 1 98 ? -5.130 10.456 8.499 1.00 92.00 98 VAL A C 1
ATOM 775 O O . VAL A 1 98 ? -5.692 9.492 7.975 1.00 92.00 98 VAL A O 1
ATOM 778 N N . ARG A 1 99 ? -4.915 11.582 7.826 1.00 92.56 99 ARG A N 1
ATOM 779 C CA . ARG A 1 99 ? -5.250 11.815 6.423 1.00 92.56 99 ARG A CA 1
ATOM 780 C C . ARG A 1 99 ? -4.065 12.420 5.705 1.00 92.56 99 ARG A C 1
ATOM 782 O O . ARG A 1 99 ? -3.444 13.367 6.191 1.00 92.56 99 ARG A O 1
ATOM 789 N N . TRP A 1 100 ? -3.815 11.913 4.509 1.00 92.75 100 TRP A N 1
ATOM 790 C CA . TRP A 1 100 ? -2.826 12.466 3.607 1.00 92.75 100 TRP A CA 1
ATOM 791 C C . TRP A 1 100 ? -3.454 12.698 2.241 1.00 92.75 100 TRP A C 1
ATOM 793 O O . TRP A 1 100 ? -4.029 11.785 1.653 1.00 92.75 100 TRP A O 1
ATOM 803 N N . ARG A 1 101 ? -3.333 13.924 1.726 1.00 87.81 101 ARG A N 1
ATOM 804 C CA . ARG A 1 101 ? -3.775 14.266 0.377 1.00 87.81 101 ARG A CA 1
ATOM 805 C C . ARG A 1 101 ? -2.566 14.400 -0.540 1.00 87.81 101 ARG A C 1
ATOM 807 O O . ARG A 1 101 ? -1.798 15.356 -0.440 1.00 87.81 101 ARG A O 1
ATOM 814 N N . SER A 1 102 ? -2.415 13.445 -1.447 1.00 83.62 102 SER A N 1
ATOM 815 C CA . SER A 1 102 ? -1.447 13.492 -2.536 1.00 83.62 102 SER A CA 1
ATOM 816 C C . SER A 1 102 ? -2.005 14.289 -3.719 1.00 83.62 102 SER A C 1
ATOM 818 O O . SER A 1 102 ? -3.195 14.217 -4.024 1.00 83.62 102 SER A O 1
ATOM 820 N N . LYS A 1 103 ? -1.138 15.022 -4.430 1.00 81.00 103 LYS A N 1
ATOM 821 C CA . LYS A 1 103 ? -1.504 15.667 -5.704 1.00 81.00 103 LYS A CA 1
ATOM 822 C C . LYS A 1 103 ? -1.793 14.650 -6.812 1.00 81.00 103 LYS A C 1
ATOM 824 O O . LYS A 1 103 ? -2.614 14.926 -7.674 1.00 81.00 103 LYS A O 1
ATOM 829 N N . GLU A 1 104 ? -1.114 13.506 -6.783 1.00 80.31 104 GLU A N 1
ATOM 830 C CA . GLU A 1 104 ? -1.159 12.487 -7.838 1.00 80.31 104 GLU A CA 1
ATOM 831 C C . GLU A 1 104 ? -2.255 11.442 -7.588 1.00 80.31 104 GLU A C 1
ATOM 833 O O . GLU A 1 104 ? -2.959 11.050 -8.510 1.00 80.31 104 GLU A O 1
ATOM 838 N N . PHE A 1 105 ? -2.456 11.043 -6.327 1.00 78.50 105 PHE A N 1
ATOM 839 C CA . PHE A 1 105 ? -3.388 9.968 -5.952 1.00 78.50 105 PHE A CA 1
ATOM 840 C C . PHE A 1 105 ? -4.594 10.436 -5.124 1.00 78.50 105 PHE A C 1
ATOM 842 O O . PHE A 1 105 ? -5.396 9.610 -4.692 1.00 78.50 105 PHE A O 1
ATOM 849 N N . GLY A 1 106 ? -4.741 11.744 -4.899 1.00 84.06 106 GLY A N 1
ATOM 850 C CA . GLY A 1 106 ? -5.842 12.301 -4.117 1.00 84.06 106 GLY A CA 1
ATOM 851 C C . GLY A 1 106 ? -5.764 11.933 -2.634 1.00 84.06 106 GLY A C 1
ATOM 852 O O . GLY A 1 106 ? -4.685 11.920 -2.041 1.00 84.06 106 GLY A O 1
ATOM 853 N N . GLU A 1 107 ? -6.916 11.677 -2.016 1.00 85.50 107 GLU A N 1
ATOM 854 C CA . GLU A 1 107 ? -6.987 11.253 -0.614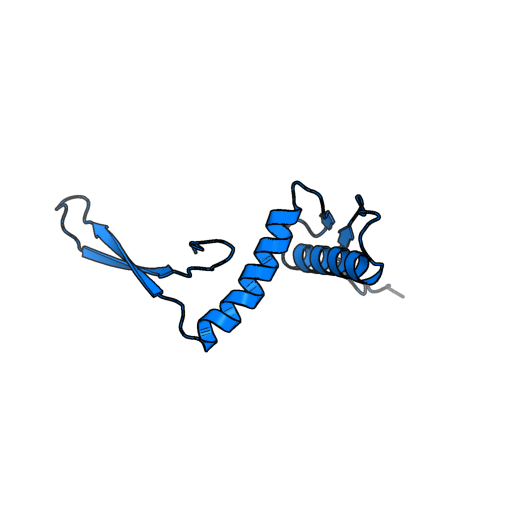 1.00 85.50 107 GLU A CA 1
ATOM 855 C C . GLU A 1 107 ? -6.440 9.829 -0.455 1.00 85.50 107 GLU A C 1
ATOM 857 O O . GLU A 1 107 ? -6.917 8.875 -1.073 1.00 85.50 107 GLU A O 1
ATOM 862 N N . ILE A 1 108 ? -5.437 9.686 0.404 1.00 85.50 108 ILE A N 1
ATOM 863 C CA . ILE A 1 108 ? -4.865 8.404 0.795 1.00 85.50 108 ILE A CA 1
ATOM 864 C C . ILE A 1 108 ? -5.397 8.094 2.191 1.00 85.50 108 ILE A C 1
ATOM 866 O O . ILE A 1 108 ? -5.098 8.792 3.164 1.00 85.50 108 ILE A O 1
ATOM 870 N N . TYR A 1 109 ? -6.243 7.068 2.252 1.00 79.50 109 TYR A N 1
ATOM 871 C CA . TYR A 1 109 ? -6.837 6.578 3.489 1.00 79.50 109 TYR A CA 1
ATOM 872 C C . TYR A 1 109 ? -5.892 5.585 4.187 1.00 79.50 109 TYR A C 1
ATOM 874 O O . TYR A 1 109 ? -5.158 4.889 3.476 1.00 79.50 109 TYR A O 1
ATOM 882 N N . PRO A 1 110 ? -5.891 5.556 5.536 1.00 68.75 110 PRO A N 1
ATOM 883 C CA . PRO A 1 110 ? -5.224 4.521 6.327 1.00 68.75 110 PRO A CA 1
ATOM 884 C C . PRO A 1 110 ? -5.694 3.108 5.981 1.00 68.75 110 PRO A C 1
ATOM 886 O O . PRO A 1 110 ? -6.874 2.966 5.582 1.00 68.75 110 PRO A O 1
#

Radius of gyration: 20.84 Å; chains: 1; bounding box: 57×52×51 Å

Secondary structure (DSSP, 8-state):
-PPP-S-S---EEE--S--TTS-HHHHHHHHHHHHHHHHH-SS--EEE--HHHHHHHHHHHHHHHHHHHHHHTT-EEEEEEEEE-TTT--EEEEEEEEEEEETTTEEE--

pLDDT: mean 86.96, std 8.82, range [56.41, 98.0]

Organism: Vibrio parahaemolyticus (NCBI:txid670)

Foldseek 3Di:
DDDDDPDPQAAFFAEPDDDPPDDPVRSVVNRVLRQVVLSPDPPGSYGYCDPVCVCVSVVVVCCVVVVVVCVVVVQKDWDWDFDADPPVRDGDGTDTFIWHADPVPGIDGD

Sequence (110 aa):
EEGQYLGSNISIGLYPCIDPAHSADEILRKAARTCQYASEQNKDRIAIYSQRTQHAVDRYFFIEQGLKSALEKQTLSVKFQPIINAKSSEVVSFESLVRWRSKEFGEIYP